Protein AF-A0A953SJ67-F1 (afdb_monomer_lite)

Foldseek 3Di:
DFWDDPCPPPPDPDPVVLVVVLVVLVVVPPPDVLNVQLNCVSVVVVDPADEDACVVPHLLVSLVSVVSPHGHYDDFDCWDWDQDDPRDIDIDGDDPVRNQVSSVVSVTGDDDADPVRD

pLDDT: mean 80.09, std 11.52, range [48.5, 94.69]

Radius of gyration: 15.91 Å; chains: 1; bounding box: 40×29×39 Å

Secondary structure (DSSP, 8-state):
-EEE-TTGGGS---HHHHHHHHHHHTTS-TTSHHHHHHHHHHH-TT----EE-GGGS-HHHHHHHHHTT--EE---EEEEEEE-TTS-EEEEEE-HHHHHHHHHHTT-EEE---TT--

Structure (mmCIF, N/CA/C/O backbone):
data_AF-A0A953SJ67-F1
#
_entry.id   AF-A0A953SJ67-F1
#
loop_
_atom_site.group_PDB
_atom_site.id
_atom_site.type_symbol
_atom_site.label_atom_id
_atom_site.label_alt_id
_atom_site.label_comp_id
_atom_site.label_asym_id
_atom_site.label_entity_id
_atom_site.label_seq_id
_atom_site.pdbx_PDB_ins_code
_atom_site.Cartn_x
_atom_site.Cartn_y
_atom_site.Cartn_z
_atom_site.occupancy
_atom_site.B_iso_or_equiv
_atom_site.auth_seq_id
_atom_site.auth_comp_id
_atom_site.auth_asym_id
_atom_site.auth_atom_id
_atom_site.pdbx_PDB_model_num
ATOM 1 N N . MET A 1 1 ? -1.772 -2.804 -8.087 1.00 77.75 1 MET A N 1
ATOM 2 C CA . MET A 1 1 ? -2.090 -4.120 -7.499 1.00 77.75 1 MET A CA 1
ATOM 3 C C . MET A 1 1 ? -2.568 -3.838 -6.088 1.00 77.75 1 MET A C 1
ATOM 5 O O . MET A 1 1 ? -1.829 -3.232 -5.327 1.00 77.75 1 MET A O 1
ATOM 9 N N . ALA A 1 2 ? -3.798 -4.186 -5.739 1.00 75.38 2 ALA A N 1
ATOM 10 C CA . ALA A 1 2 ? -4.290 -3.982 -4.383 1.00 75.38 2 ALA A CA 1
ATOM 11 C C . ALA A 1 2 ? -3.823 -5.113 -3.454 1.00 75.38 2 ALA A C 1
ATOM 13 O O . ALA A 1 2 ? -3.586 -6.238 -3.893 1.00 75.38 2 ALA A O 1
ATOM 14 N N . ALA A 1 3 ? -3.708 -4.816 -2.166 1.00 65.62 3 ALA A N 1
ATOM 15 C CA . ALA A 1 3 ? -3.627 -5.808 -1.110 1.00 65.62 3 ALA A CA 1
ATOM 16 C C . ALA A 1 3 ? -5.017 -5.931 -0.480 1.00 65.62 3 ALA A C 1
ATOM 18 O O . ALA A 1 3 ? -5.585 -4.945 -0.005 1.00 65.62 3 ALA A O 1
ATOM 19 N N . LEU A 1 4 ? -5.585 -7.136 -0.456 1.00 66.62 4 LEU A N 1
ATOM 20 C CA . LEU A 1 4 ? -6.807 -7.366 0.297 1.00 66.62 4 LEU A CA 1
ATOM 21 C C . LEU A 1 4 ? -6.464 -7.277 1.785 1.00 66.62 4 LEU A C 1
ATOM 23 O O . LEU A 1 4 ? -5.837 -8.183 2.334 1.00 66.62 4 LEU A O 1
ATOM 27 N N . ILE A 1 5 ? -6.889 -6.196 2.439 1.00 62.53 5 ILE A N 1
ATOM 28 C CA . ILE A 1 5 ? -6.730 -6.041 3.885 1.00 62.53 5 ILE A CA 1
ATOM 29 C C . ILE A 1 5 ? -8.064 -6.338 4.573 1.00 62.53 5 ILE A C 1
ATOM 31 O O . ILE A 1 5 ? -8.982 -5.507 4.527 1.00 62.53 5 ILE A O 1
ATOM 35 N N . PRO A 1 6 ? -8.214 -7.506 5.228 1.00 49.56 6 PRO A N 1
ATOM 36 C CA . PRO A 1 6 ? -9.445 -7.843 5.921 1.00 49.56 6 PRO A CA 1
ATOM 37 C C . PRO A 1 6 ? -9.752 -6.799 7.003 1.00 49.56 6 PRO A C 1
ATOM 39 O O . PRO A 1 6 ? -8.984 -6.604 7.939 1.00 49.56 6 PRO A O 1
ATOM 42 N N . ASN A 1 7 ? -10.915 -6.150 6.906 1.00 50.16 7 ASN A N 1
ATOM 43 C CA . ASN A 1 7 ? -11.486 -5.304 7.961 1.00 50.16 7 ASN A CA 1
ATOM 44 C C . ASN A 1 7 ? -10.601 -4.149 8.486 1.00 50.16 7 ASN A C 1
ATOM 46 O O . ASN A 1 7 ? -10.646 -3.846 9.681 1.00 50.16 7 ASN A O 1
ATOM 50 N N . LEU A 1 8 ? -9.920 -3.390 7.616 1.00 50.38 8 LEU A N 1
ATOM 51 C CA . LEU A 1 8 ? -9.239 -2.148 8.040 1.00 50.38 8 LEU A CA 1
ATOM 52 C C . LEU A 1 8 ? -10.205 -1.112 8.679 1.00 50.38 8 LEU A C 1
ATOM 54 O O . LEU A 1 8 ? -9.797 -0.207 9.399 1.00 50.38 8 LEU A O 1
ATOM 58 N N . ARG A 1 9 ? -11.520 -1.260 8.449 1.00 51.31 9 ARG A N 1
ATOM 59 C CA . ARG A 1 9 ? -12.581 -0.340 8.900 1.00 51.31 9 ARG A CA 1
ATOM 60 C C . ARG A 1 9 ? 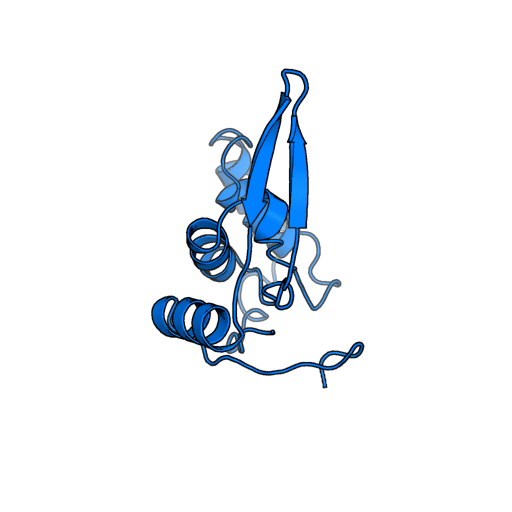-12.989 -0.468 10.376 1.00 51.31 9 ARG A C 1
ATOM 62 O O . ARG A 1 9 ? -13.867 0.276 10.813 1.00 51.31 9 ARG A O 1
ATOM 69 N N . ARG A 1 10 ? -12.441 -1.411 11.158 1.00 48.50 10 ARG A N 1
ATOM 70 C CA . ARG A 1 10 ? -12.973 -1.700 12.511 1.00 48.50 10 ARG A CA 1
ATOM 71 C C . ARG A 1 10 ? -12.311 -0.988 13.685 1.00 48.50 10 ARG A C 1
ATOM 73 O O . ARG A 1 10 ? -12.873 -1.041 14.781 1.00 48.50 10 ARG A O 1
ATOM 80 N N . THR A 1 11 ? -11.229 -0.248 13.493 1.00 50.19 11 THR A N 1
ATOM 81 C CA . THR A 1 11 ? -10.469 0.264 14.640 1.00 50.19 11 THR A CA 1
ATOM 82 C C . THR A 1 11 ? -10.600 1.785 14.738 1.00 50.19 11 THR A C 1
ATOM 84 O O . THR A 1 11 ? -10.068 2.532 13.932 1.00 50.19 11 THR A O 1
ATOM 87 N N . ILE A 1 12 ? -11.316 2.220 15.785 1.00 53.59 12 ILE A N 1
ATOM 88 C CA . ILE A 1 12 ? -11.479 3.600 16.288 1.00 53.59 12 ILE A CA 1
ATOM 89 C C . ILE A 1 12 ? -12.679 4.379 15.708 1.00 53.59 12 ILE A C 1
ATOM 91 O O . ILE A 1 12 ? -12.562 5.365 14.989 1.00 53.59 12 ILE A O 1
ATOM 95 N N . ARG A 1 13 ? -13.892 4.005 16.135 1.00 56.97 13 ARG A N 1
ATOM 96 C CA . ARG A 1 13 ? -15.133 4.778 15.902 1.00 56.97 13 ARG A CA 1
ATOM 97 C C . ARG A 1 13 ? -15.289 6.035 16.784 1.00 56.97 13 ARG A C 1
ATOM 99 O O . ARG A 1 13 ? -16.236 6.783 16.595 1.00 56.97 13 ARG A O 1
ATOM 106 N N . ASN A 1 14 ? -14.397 6.279 17.748 1.00 69.94 14 ASN A N 1
ATOM 107 C CA . ASN A 1 14 ? -14.521 7.386 18.706 1.00 69.94 14 ASN A CA 1
ATOM 108 C C . ASN A 1 14 ? -13.563 8.543 18.364 1.00 69.94 14 ASN A C 1
ATOM 110 O O . ASN A 1 14 ? -12.349 8.375 18.462 1.00 69.94 14 ASN A O 1
ATOM 114 N N . ILE A 1 15 ? -14.117 9.712 18.020 1.00 68.75 15 ILE A N 1
ATOM 115 C CA . ILE A 1 15 ? -13.373 10.933 17.653 1.00 68.75 15 ILE A CA 1
ATOM 116 C C . ILE A 1 15 ? -12.357 11.360 18.722 1.00 68.75 15 ILE A C 1
ATOM 118 O O . ILE A 1 15 ? -11.215 11.651 18.371 1.00 68.75 15 ILE A O 1
ATOM 122 N N . LYS A 1 16 ? -12.718 11.347 20.015 1.00 69.81 16 LYS A N 1
ATOM 123 C CA . LYS A 1 16 ? -11.785 11.734 21.094 1.00 69.81 16 LYS A CA 1
ATOM 124 C C . LYS A 1 16 ? -10.569 10.815 21.126 1.00 69.81 16 LYS A C 1
ATOM 126 O O . LYS A 1 16 ? -9.435 11.277 21.127 1.00 69.81 16 LYS A O 1
ATOM 131 N N . ARG A 1 17 ? -10.813 9.507 21.038 1.00 74.50 17 ARG A N 1
ATOM 132 C CA . ARG A 1 17 ? -9.746 8.501 21.042 1.00 74.50 17 ARG A CA 1
ATOM 133 C C . ARG A 1 17 ? -8.844 8.601 19.807 1.00 74.50 17 ARG A C 1
ATOM 135 O O . ARG A 1 17 ? -7.655 8.322 19.911 1.00 74.50 17 ARG A O 1
ATOM 142 N N . ARG A 1 18 ? -9.370 9.029 18.649 1.00 72.44 18 ARG A N 1
ATOM 143 C CA . ARG A 1 18 ? -8.534 9.316 17.467 1.00 72.44 18 ARG A CA 1
ATOM 144 C C . ARG A 1 18 ? -7.601 10.493 17.712 1.00 72.44 18 ARG A C 1
ATOM 146 O O . ARG A 1 18 ? -6.423 10.383 17.399 1.00 72.44 18 ARG A O 1
ATOM 153 N N . GLN A 1 19 ? -8.108 11.590 18.275 1.00 71.06 19 GLN A N 1
ATOM 154 C CA . GLN A 1 19 ? -7.281 12.766 18.546 1.00 71.06 19 GLN A CA 1
ATOM 155 C C . GLN A 1 19 ? -6.177 12.468 19.562 1.00 71.06 19 GLN A C 1
ATOM 157 O O . GLN A 1 19 ? -5.049 12.908 19.370 1.00 71.06 19 GLN A O 1
ATOM 162 N N . GLU A 1 20 ? -6.460 11.656 20.581 1.00 77.81 20 GLU A N 1
ATOM 163 C CA . GLU A 1 20 ? -5.452 11.198 21.544 1.00 77.81 20 GLU A CA 1
ATOM 164 C C . GLU A 1 20 ? -4.354 10.349 20.885 1.00 77.81 20 GLU A C 1
ATOM 166 O O . GLU A 1 20 ? -3.172 10.566 21.147 1.00 77.81 20 GLU A O 1
ATOM 171 N N . ILE A 1 21 ? -4.725 9.417 19.997 1.00 75.62 21 ILE A N 1
ATOM 172 C CA . ILE A 1 21 ? -3.766 8.578 19.260 1.00 75.62 21 ILE A CA 1
ATOM 173 C C . ILE A 1 21 ? -2.930 9.427 18.300 1.00 75.62 21 ILE A C 1
ATOM 175 O O . ILE A 1 21 ? -1.711 9.293 18.277 1.00 75.62 21 ILE A O 1
ATOM 179 N N . VAL A 1 22 ? -3.552 10.335 17.546 1.00 75.38 22 VAL A N 1
ATOM 180 C CA . VAL A 1 22 ? -2.832 11.235 16.633 1.00 75.38 22 VAL A CA 1
ATOM 181 C C . VAL A 1 22 ? -1.881 12.145 17.406 1.00 75.38 22 VAL A C 1
ATOM 183 O O . VAL A 1 22 ? -0.724 12.273 17.020 1.00 75.38 22 VAL A O 1
ATOM 186 N N . ALA A 1 23 ? -2.318 12.713 18.532 1.00 75.62 23 ALA A N 1
ATOM 187 C CA . ALA A 1 23 ? -1.456 13.512 19.397 1.00 75.62 23 ALA A CA 1
ATOM 188 C C . ALA A 1 23 ? -0.304 12.685 19.985 1.00 75.62 23 ALA A C 1
ATOM 190 O O . ALA A 1 23 ? 0.791 13.208 20.164 1.00 75.62 23 ALA A O 1
ATOM 191 N N . ALA A 1 24 ? -0.525 11.399 20.276 1.00 75.56 24 ALA A N 1
ATOM 192 C CA . ALA A 1 24 ? 0.528 10.504 20.736 1.00 75.56 24 ALA A CA 1
ATOM 193 C C . ALA A 1 24 ? 1.557 10.185 19.652 1.00 75.56 24 ALA A C 1
ATOM 195 O O . ALA A 1 24 ? 2.753 10.232 19.931 1.00 75.56 24 ALA A O 1
ATOM 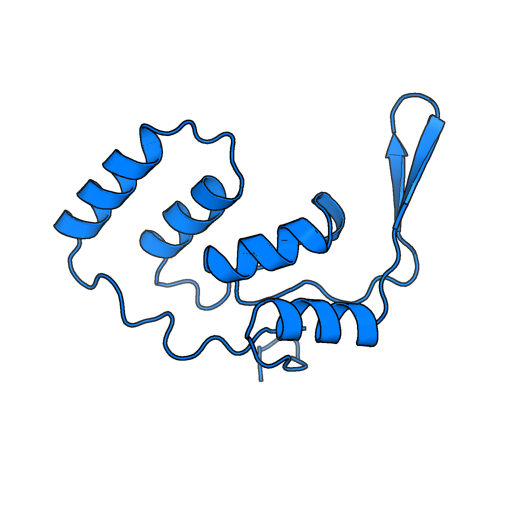196 N N . LEU A 1 25 ? 1.093 9.916 18.433 1.00 71.19 25 LEU A N 1
ATOM 197 C CA . LEU A 1 25 ? 1.938 9.629 17.280 1.00 71.19 25 LEU A CA 1
ATOM 198 C C . LEU A 1 25 ? 2.721 10.862 16.827 1.00 71.19 25 LEU A C 1
ATOM 200 O O . LEU A 1 25 ? 3.896 10.734 16.532 1.00 71.19 25 LEU A O 1
ATOM 204 N N . ALA A 1 26 ? 2.127 12.058 16.863 1.00 69.56 26 ALA A N 1
ATOM 205 C CA . ALA A 1 26 ? 2.795 13.306 16.483 1.00 69.56 26 ALA A CA 1
ATOM 206 C C . ALA A 1 26 ? 3.994 13.675 17.382 1.00 69.56 26 ALA A C 1
ATOM 208 O O . ALA A 1 26 ? 4.821 14.498 16.992 1.00 69.56 26 ALA A O 1
ATOM 209 N N . ARG A 1 27 ? 4.099 13.083 18.583 1.00 69.75 27 ARG A N 1
ATOM 210 C CA . ARG A 1 27 ? 5.262 13.255 19.476 1.00 69.75 27 ARG A CA 1
ATOM 211 C C . ARG A 1 27 ? 6.496 12.498 18.989 1.00 69.75 27 ARG A C 1
ATOM 213 O O . ARG A 1 27 ? 7.611 12.907 19.301 1.00 69.75 27 ARG A O 1
ATOM 220 N N . TYR A 1 28 ? 6.303 11.420 18.235 1.00 65.62 28 TYR A N 1
ATOM 221 C CA . TYR A 1 28 ? 7.359 10.767 17.475 1.00 65.62 28 TYR A CA 1
ATOM 222 C C . TYR A 1 28 ? 7.419 11.520 16.142 1.00 65.62 28 TYR A C 1
ATOM 224 O O . TYR A 1 28 ? 6.424 11.577 15.430 1.00 65.62 28 TYR A O 1
ATOM 232 N N . GLY A 1 29 ? 8.516 12.226 15.860 1.00 61.22 29 GLY A N 1
ATOM 233 C CA . GLY A 1 29 ? 8.583 13.178 14.743 1.00 61.22 29 GLY A CA 1
ATOM 234 C C . GLY A 1 29 ? 7.997 12.641 13.429 1.00 61.22 29 GLY A C 1
ATOM 235 O O . GLY A 1 29 ? 8.125 11.462 13.107 1.00 61.22 29 GLY A O 1
ATOM 236 N N . PHE A 1 30 ? 7.386 13.524 12.635 1.00 65.06 30 PHE A N 1
ATOM 237 C CA . PHE A 1 30 ? 6.694 13.187 11.379 1.00 65.06 30 PHE A CA 1
ATOM 238 C C . PHE A 1 30 ? 7.638 12.720 10.247 1.00 65.06 30 PHE A C 1
ATOM 240 O O . PHE A 1 30 ? 7.283 12.742 9.075 1.00 65.06 30 PHE A O 1
ATOM 247 N N . THR A 1 31 ? 8.875 12.347 10.566 1.00 65.56 31 THR A N 1
ATOM 248 C CA . THR A 1 31 ? 9.926 11.991 9.608 1.00 65.56 31 THR A CA 1
ATOM 249 C C . THR A 1 31 ? 9.829 10.554 9.109 1.00 65.56 31 THR A C 1
ATOM 251 O O . THR A 1 31 ? 10.401 10.249 8.069 1.00 65.56 31 THR A O 1
ATOM 254 N N . ASP A 1 32 ? 9.115 9.680 9.819 1.00 79.19 32 ASP A N 1
ATOM 255 C CA . ASP A 1 32 ? 8.923 8.289 9.408 1.00 79.19 32 ASP A CA 1
ATOM 256 C C . ASP A 1 32 ? 7.608 8.110 8.633 1.00 79.19 32 ASP A C 1
ATOM 258 O O . ASP A 1 32 ? 6.528 8.472 9.110 1.00 79.19 32 ASP A O 1
ATOM 262 N N . ILE A 1 33 ? 7.705 7.517 7.441 1.00 80.31 33 ILE A N 1
ATOM 263 C CA . ILE A 1 33 ? 6.600 7.265 6.509 1.00 80.31 33 ILE A CA 1
ATOM 264 C C . ILE A 1 33 ? 5.457 6.463 7.145 1.00 80.31 33 ILE A C 1
ATOM 266 O O . ILE A 1 33 ? 4.298 6.675 6.794 1.00 80.31 33 ILE A O 1
ATOM 270 N N . VAL A 1 34 ? 5.747 5.610 8.134 1.00 80.50 34 VAL A N 1
ATOM 271 C CA . VAL A 1 34 ? 4.721 4.878 8.896 1.00 80.50 34 VAL A CA 1
ATOM 272 C C . VAL A 1 34 ? 3.781 5.845 9.616 1.00 80.50 34 VAL A C 1
ATOM 274 O O . VAL A 1 34 ? 2.561 5.705 9.534 1.00 80.50 34 VAL A O 1
ATOM 277 N N . HIS A 1 35 ? 4.329 6.873 10.268 1.00 82.06 35 HIS A N 1
ATOM 278 C CA . HIS A 1 35 ? 3.545 7.897 10.960 1.00 82.06 35 HIS A CA 1
ATOM 279 C C . HIS A 1 35 ? 2.813 8.800 9.964 1.00 82.06 35 HIS A C 1
ATOM 281 O O . HIS A 1 35 ? 1.637 9.119 10.172 1.00 82.06 35 HIS A O 1
ATOM 287 N N . GLN A 1 36 ? 3.481 9.151 8.858 1.00 83.31 36 GLN A N 1
ATOM 288 C CA . GLN A 1 36 ? 2.883 9.946 7.782 1.00 83.31 36 GLN A CA 1
ATOM 289 C C . GLN A 1 36 ? 1.689 9.250 7.123 1.00 83.31 36 GLN A C 1
ATOM 291 O O . GLN A 1 36 ? 0.826 9.935 6.586 1.00 83.31 36 GLN A O 1
ATOM 296 N N . LEU A 1 37 ? 1.613 7.916 7.176 1.00 86.06 37 LEU A N 1
ATOM 297 C CA . LEU A 1 37 ? 0.514 7.135 6.613 1.00 86.06 37 LEU A CA 1
ATOM 298 C C . LEU A 1 37 ? -0.581 6.812 7.638 1.00 86.06 37 LEU A C 1
ATOM 300 O O . LEU A 1 37 ? -1.772 6.980 7.359 1.00 86.06 37 LEU A O 1
ATOM 304 N N . ALA A 1 38 ? -0.184 6.390 8.840 1.00 83.50 38 ALA A N 1
ATOM 305 C CA . ALA A 1 38 ? -1.108 5.963 9.884 1.00 83.50 38 ALA A CA 1
ATOM 306 C C . ALA A 1 38 ? -2.009 7.113 10.358 1.00 83.50 38 ALA A C 1
ATOM 308 O O . ALA A 1 38 ? -3.208 6.920 10.564 1.00 83.50 38 ALA A O 1
ATOM 309 N N . ILE A 1 39 ? -1.464 8.328 10.497 1.00 82.44 39 ILE A N 1
ATOM 310 C CA . ILE A 1 39 ? -2.233 9.490 10.963 1.00 82.44 39 ILE A CA 1
ATOM 311 C C . ILE A 1 39 ? -3.342 9.868 9.963 1.00 82.44 39 ILE A C 1
ATOM 313 O O . ILE A 1 39 ? -4.507 9.899 10.376 1.00 82.44 39 ILE A O 1
ATOM 317 N N . PRO A 1 40 ? -3.061 10.102 8.662 1.00 83.06 40 PRO A N 1
ATOM 318 C CA . PRO A 1 40 ? -4.112 10.325 7.675 1.00 83.06 40 PRO A CA 1
ATOM 319 C C . PRO A 1 40 ? -5.115 9.182 7.614 1.00 83.06 40 PRO A C 1
ATOM 321 O O . PRO A 1 40 ? -6.305 9.457 7.535 1.00 83.06 40 PRO A O 1
ATOM 324 N N . ARG A 1 41 ? -4.689 7.917 7.738 1.00 83.25 41 ARG A N 1
ATOM 325 C CA . ARG A 1 41 ? -5.627 6.784 7.717 1.00 83.25 41 ARG A CA 1
ATOM 326 C C . ARG A 1 41 ? -6.638 6.817 8.868 1.00 83.25 41 ARG A C 1
ATOM 328 O O . ARG A 1 41 ? -7.774 6.380 8.696 1.00 83.25 41 ARG A O 1
ATOM 335 N N . LEU A 1 42 ? -6.258 7.362 10.024 1.00 81.94 42 LEU A N 1
ATOM 336 C CA . LEU A 1 42 ? -7.166 7.572 11.156 1.00 81.94 42 LEU A CA 1
ATOM 337 C C . LEU A 1 42 ? -8.086 8.788 10.970 1.00 81.94 42 LEU A C 1
ATOM 339 O O . LEU A 1 42 ? -9.218 8.791 11.463 1.00 81.94 42 LEU A O 1
ATOM 343 N N . MET A 1 43 ? -7.601 9.833 10.300 1.00 82.06 43 MET A N 1
ATOM 344 C CA . MET A 1 43 ? -8.321 11.101 10.131 1.00 82.06 43 MET A CA 1
ATOM 345 C C . MET A 1 43 ? -9.246 11.122 8.908 1.00 82.06 43 MET A C 1
ATOM 347 O O . MET A 1 43 ? -10.305 11.738 8.967 1.00 82.06 43 MET A O 1
ATOM 351 N N . LEU A 1 44 ? -8.869 10.443 7.827 1.00 84.25 44 LEU A N 1
ATOM 352 C CA . LEU A 1 44 ? -9.5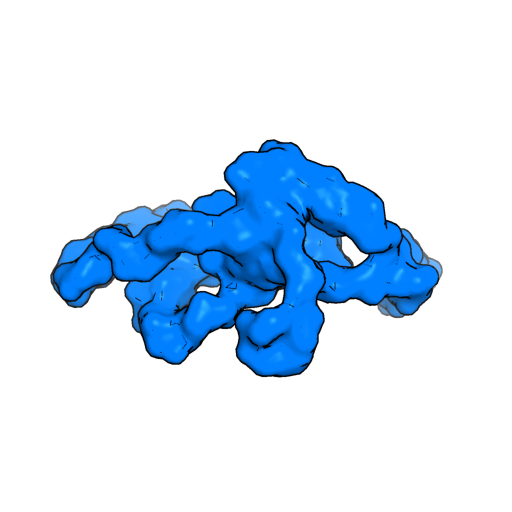16 10.461 6.513 1.00 84.25 44 LEU A CA 1
ATOM 353 C C . LEU A 1 44 ? -10.269 9.151 6.249 1.00 84.25 44 LEU A C 1
ATOM 355 O O . LEU A 1 44 ? -10.007 8.438 5.283 1.00 84.25 44 LEU A O 1
ATOM 359 N N . ASP A 1 45 ? -11.219 8.815 7.121 1.00 81.50 45 ASP A N 1
ATOM 360 C CA . ASP A 1 45 ? -11.988 7.566 7.019 1.00 81.50 45 ASP A CA 1
ATOM 361 C C . ASP A 1 45 ? -13.001 7.535 5.857 1.00 81.50 45 ASP A C 1
ATOM 363 O O . ASP A 1 45 ? -13.571 6.484 5.555 1.00 81.50 45 ASP A O 1
ATOM 367 N N . ASN A 1 46 ? -13.189 8.667 5.176 1.00 86.38 46 ASN A N 1
ATOM 368 C CA . ASN A 1 46 ? -13.991 8.808 3.966 1.00 86.38 46 ASN A CA 1
ATOM 369 C C . ASN A 1 46 ? -13.226 8.472 2.673 1.00 86.38 46 ASN A C 1
ATOM 371 O O . A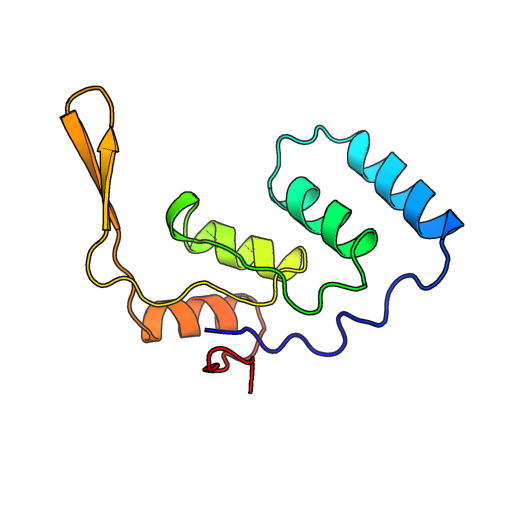SN A 1 46 ? -13.855 8.366 1.620 1.00 86.38 46 ASN A O 1
ATOM 375 N N . PHE A 1 47 ? -11.905 8.281 2.732 1.00 86.38 47 PHE A N 1
ATOM 376 C CA . PHE A 1 47 ? -11.114 7.807 1.597 1.00 86.38 47 PHE A CA 1
ATOM 377 C C . PHE A 1 47 ? -10.936 6.287 1.712 1.00 86.38 47 PHE A C 1
ATOM 379 O O . PHE A 1 47 ? -10.292 5.811 2.649 1.00 86.38 47 PHE A O 1
ATOM 386 N N . PRO A 1 48 ? -11.524 5.492 0.798 1.00 85.25 48 PRO A N 1
ATOM 387 C CA . PRO A 1 48 ? -11.530 4.039 0.941 1.00 85.25 48 PRO A CA 1
ATOM 388 C C . PRO A 1 48 ? -10.131 3.431 0.808 1.00 85.25 48 PRO A C 1
ATOM 390 O O . PRO A 1 48 ? -9.807 2.510 1.565 1.00 85.25 48 PRO A O 1
ATOM 393 N N . HIS A 1 49 ? -9.325 3.985 -0.104 1.00 87.75 49 HIS A N 1
ATOM 394 C CA . HIS A 1 49 ? -8.046 3.437 -0.537 1.00 87.75 49 HIS A CA 1
ATOM 395 C C . HIS A 1 49 ? -6.900 4.405 -0.270 1.00 87.75 49 HIS A C 1
ATOM 397 O O . HIS A 1 49 ? -7.006 5.601 -0.556 1.00 87.75 49 HIS A O 1
ATOM 403 N N . VAL A 1 50 ? -5.793 3.874 0.242 1.00 89.44 50 VAL A N 1
ATOM 404 C CA . VAL A 1 50 ? -4.536 4.608 0.408 1.00 89.44 50 VAL A CA 1
ATOM 405 C C . VAL A 1 50 ? -3.431 3.882 -0.349 1.00 89.44 50 VAL A C 1
ATOM 407 O O . VAL A 1 50 ? -3.218 2.683 -0.172 1.00 89.44 50 VAL A O 1
ATOM 410 N N . LYS A 1 51 ? -2.722 4.635 -1.192 1.00 90.50 51 LYS A N 1
ATOM 411 C CA . LYS A 1 51 ? -1.690 4.120 -2.091 1.00 90.50 51 LYS A CA 1
ATOM 412 C C . LYS A 1 51 ? -0.299 4.180 -1.461 1.00 90.50 51 LYS A C 1
ATOM 414 O O . LYS A 1 51 ? 0.124 5.231 -0.984 1.00 90.50 51 LYS A O 1
ATOM 419 N N . ALA A 1 52 ? 0.439 3.079 -1.558 1.00 91.62 52 ALA A N 1
ATOM 420 C CA . ALA A 1 52 ? 1.879 3.000 -1.369 1.00 91.62 52 ALA A CA 1
ATOM 421 C C . ALA A 1 52 ? 2.583 3.124 -2.732 1.00 91.62 52 ALA A C 1
ATOM 423 O O . ALA A 1 52 ? 2.651 2.175 -3.518 1.00 91.62 52 ALA A O 1
ATOM 424 N N . PHE A 1 53 ? 3.089 4.323 -3.031 1.00 90.19 53 PHE A N 1
ATOM 425 C CA . PHE A 1 53 ? 3.798 4.597 -4.280 1.00 90.19 53 PHE A CA 1
ATOM 426 C C . PHE A 1 53 ? 5.270 4.192 -4.159 1.00 90.19 53 PHE A C 1
ATOM 428 O O . PHE A 1 53 ? 6.123 4.985 -3.758 1.00 90.19 53 PHE A O 1
ATOM 435 N N . TRP A 1 54 ? 5.545 2.926 -4.479 1.00 90.06 54 TRP A N 1
ATOM 436 C CA . TRP A 1 54 ? 6.846 2.293 -4.252 1.00 90.06 54 TRP A CA 1
ATOM 437 C C . TRP A 1 54 ? 7.993 2.958 -5.029 1.00 90.06 54 TRP A C 1
ATOM 439 O O . TRP A 1 54 ? 9.115 2.960 -4.539 1.00 90.06 54 TRP A O 1
ATOM 449 N N . ILE A 1 55 ? 7.710 3.586 -6.176 1.00 87.81 55 ILE A N 1
ATOM 450 C CA . ILE A 1 55 ? 8.707 4.251 -7.030 1.00 87.81 55 ILE A CA 1
ATOM 451 C C . ILE A 1 55 ? 9.407 5.427 -6.327 1.00 87.81 55 ILE A C 1
ATOM 453 O O . ILE A 1 55 ? 10.598 5.664 -6.526 1.00 87.81 55 ILE A O 1
ATOM 457 N N . MET A 1 56 ? 8.666 6.191 -5.518 1.00 85.25 56 MET A N 1
ATOM 458 C CA . MET A 1 56 ? 9.227 7.313 -4.745 1.00 85.25 56 MET A CA 1
ATOM 459 C C . MET A 1 56 ? 9.909 6.852 -3.457 1.00 85.25 56 MET A C 1
ATOM 461 O O . MET A 1 56 ? 10.526 7.659 -2.767 1.00 85.25 56 MET A O 1
ATOM 465 N N . GLN A 1 57 ? 9.747 5.578 -3.110 1.00 86.38 57 GLN A N 1
ATOM 466 C CA . GLN A 1 57 ? 10.283 4.958 -1.910 1.00 86.38 57 GLN A CA 1
ATOM 467 C C . GLN A 1 57 ? 11.122 3.750 -2.345 1.00 86.38 57 GLN A C 1
ATOM 469 O O . GLN A 1 57 ? 12.033 3.880 -3.157 1.00 86.38 57 GLN A O 1
ATOM 474 N N . THR A 1 58 ? 10.813 2.570 -1.814 1.00 89.19 58 THR A N 1
ATOM 475 C CA . THR A 1 58 ? 11.293 1.276 -2.296 1.00 89.19 58 THR A CA 1
ATOM 476 C C . THR A 1 58 ? 10.162 0.258 -2.164 1.00 89.19 58 THR A C 1
ATOM 478 O O . THR A 1 58 ? 9.206 0.479 -1.412 1.00 89.19 58 THR A O 1
ATOM 481 N N . LEU A 1 59 ? 10.275 -0.891 -2.836 1.00 90.19 59 LEU A N 1
ATOM 482 C CA . LEU A 1 59 ? 9.305 -1.979 -2.669 1.00 90.19 59 LEU A CA 1
ATOM 483 C C . LEU A 1 59 ? 9.261 -2.494 -1.218 1.00 90.19 59 LEU A C 1
ATOM 485 O O . LEU A 1 59 ? 8.180 -2.722 -0.683 1.00 90.19 59 LEU A O 1
ATOM 489 N N . ALA A 1 60 ? 10.418 -2.572 -0.551 1.00 90.31 60 ALA A N 1
ATOM 490 C CA . ALA A 1 60 ? 10.504 -2.933 0.865 1.00 90.31 60 ALA A CA 1
ATOM 491 C C . ALA A 1 60 ? 9.753 -1.935 1.760 1.00 90.31 60 ALA A C 1
ATOM 493 O O . ALA A 1 60 ? 9.031 -2.325 2.675 1.00 90.31 60 ALA A O 1
ATOM 494 N N . MET A 1 61 ? 9.863 -0.634 1.471 1.00 90.69 61 MET A N 1
ATOM 495 C CA . MET A 1 61 ? 9.105 0.367 2.215 1.00 90.69 61 MET A CA 1
ATOM 496 C C . MET A 1 61 ? 7.600 0.256 1.949 1.00 90.69 61 MET A C 1
ATOM 498 O O . MET A 1 61 ? 6.804 0.386 2.876 1.00 90.69 61 MET A O 1
ATOM 502 N N . ALA A 1 62 ? 7.196 -0.046 0.711 1.00 91.12 62 ALA A N 1
ATOM 503 C CA . ALA A 1 62 ? 5.792 -0.267 0.377 1.00 91.12 62 ALA A CA 1
ATOM 504 C C . ALA A 1 62 ? 5.177 -1.440 1.168 1.00 91.12 62 ALA A C 1
ATOM 506 O O . ALA A 1 62 ? 4.026 -1.338 1.586 1.00 91.12 62 ALA A O 1
ATOM 507 N N . GLN A 1 63 ? 5.942 -2.502 1.462 1.00 90.75 63 GLN A N 1
ATOM 508 C CA . GLN A 1 63 ? 5.497 -3.584 2.357 1.00 90.75 63 GLN A CA 1
ATOM 509 C C . GLN A 1 63 ? 5.209 -3.072 3.773 1.00 90.75 63 GLN A C 1
ATOM 511 O O . GLN A 1 63 ? 4.161 -3.377 4.343 1.00 90.75 63 GLN A O 1
ATOM 516 N N . THR A 1 64 ? 6.095 -2.242 4.329 1.00 89.62 64 THR A N 1
ATOM 517 C CA . THR A 1 64 ? 5.879 -1.611 5.640 1.00 89.62 64 THR A CA 1
ATOM 518 C C . THR A 1 64 ? 4.665 -0.680 5.624 1.00 89.62 64 THR A C 1
ATOM 520 O O . THR A 1 64 ? 3.890 -0.641 6.578 1.00 89.62 64 THR A O 1
ATOM 523 N N . MET A 1 65 ? 4.443 0.041 4.523 1.00 90.75 65 MET A N 1
ATOM 524 C CA . MET A 1 65 ? 3.274 0.909 4.359 1.00 90.75 65 MET A CA 1
ATOM 525 C C . MET A 1 65 ? 1.951 0.130 4.370 1.00 90.75 65 MET A C 1
ATOM 527 O O . MET A 1 65 ? 0.958 0.656 4.874 1.00 90.75 65 MET A O 1
ATOM 531 N N . LEU A 1 66 ? 1.922 -1.123 3.896 1.00 90.06 66 LEU A N 1
ATOM 532 C CA . LEU A 1 66 ? 0.727 -1.970 4.019 1.00 90.06 66 LEU A CA 1
ATOM 533 C C . LEU A 1 66 ? 0.341 -2.195 5.489 1.00 90.06 66 LEU A C 1
ATOM 535 O O . LEU A 1 66 ? -0.825 -2.056 5.856 1.00 90.06 66 LEU A O 1
ATOM 539 N N . GLN A 1 67 ? 1.330 -2.428 6.358 1.00 86.19 67 GLN A N 1
ATOM 540 C CA . GLN A 1 67 ? 1.111 -2.557 7.807 1.00 86.19 67 GLN A CA 1
ATOM 541 C C . GLN A 1 67 ? 0.628 -1.249 8.448 1.00 86.19 67 GLN A C 1
ATOM 543 O O . GLN A 1 67 ? -0.084 -1.260 9.452 1.00 86.19 67 GLN A O 1
ATOM 548 N N . ALA A 1 68 ? 0.997 -0.112 7.858 1.00 85.38 68 ALA A N 1
ATOM 549 C CA . ALA A 1 68 ? 0.616 1.219 8.317 1.00 85.38 68 ALA A CA 1
ATOM 550 C C . ALA A 1 68 ? -0.730 1.714 7.739 1.00 85.38 68 ALA A C 1
ATOM 552 O O . ALA A 1 68 ? -1.159 2.828 8.049 1.00 85.38 68 ALA A O 1
ATOM 553 N N . GLY A 1 69 ? -1.424 0.891 6.943 1.00 84.94 69 GLY A N 1
ATOM 554 C CA . GLY A 1 69 ? -2.790 1.147 6.484 1.00 84.94 69 GLY A CA 1
ATOM 555 C C . GLY A 1 69 ? -2.941 1.572 5.021 1.00 84.94 69 GLY A C 1
ATOM 556 O O . GLY A 1 69 ? -4.044 1.978 4.645 1.00 84.94 69 GLY A O 1
ATOM 557 N N . ALA A 1 70 ? -1.888 1.485 4.199 1.00 90.50 70 ALA A N 1
ATOM 558 C CA . ALA A 1 70 ? -2.064 1.456 2.744 1.00 90.50 70 ALA A CA 1
ATOM 559 C C . ALA A 1 70 ? -2.671 0.119 2.323 1.00 90.50 70 ALA A C 1
ATOM 561 O O . ALA A 1 70 ? -2.338 -0.911 2.890 1.00 90.50 70 ALA A O 1
ATOM 562 N N . ASP A 1 71 ? -3.517 0.137 1.300 1.00 90.94 71 ASP A N 1
ATOM 563 C CA . ASP A 1 71 ? -4.164 -1.053 0.735 1.00 90.94 71 ASP A CA 1
ATOM 564 C C . ASP A 1 71 ? -3.925 -1.196 -0.779 1.00 90.94 71 ASP A C 1
ATOM 566 O O . ASP A 1 71 ? -4.316 -2.188 -1.387 1.00 90.94 71 ASP A O 1
ATOM 570 N N . ASP A 1 72 ? -3.224 -0.243 -1.394 1.00 91.56 72 ASP A N 1
ATOM 571 C CA . ASP A 1 72 ? -2.890 -0.259 -2.815 1.00 91.56 72 ASP A CA 1
ATOM 572 C C . ASP A 1 72 ? -1.386 -0.099 -3.028 1.00 91.56 72 ASP A C 1
ATOM 574 O O . ASP A 1 72 ? -0.846 0.980 -2.790 1.00 91.56 72 ASP A O 1
ATOM 578 N N . ILE A 1 73 ? -0.708 -1.139 -3.517 1.00 91.00 73 ILE A N 1
ATOM 579 C CA . ILE A 1 73 ? 0.644 -0.982 -4.058 1.00 91.00 73 ILE A CA 1
ATOM 580 C C . ILE A 1 73 ? 0.512 -0.572 -5.521 1.00 91.00 73 ILE A C 1
ATOM 582 O O . ILE A 1 73 ? -0.178 -1.216 -6.323 1.00 91.00 73 ILE A O 1
ATOM 586 N N . ASP A 1 74 ? 1.176 0.526 -5.875 1.00 86.56 74 ASP A N 1
ATOM 587 C CA . ASP A 1 74 ? 1.132 1.036 -7.241 1.00 86.56 74 ASP A CA 1
ATOM 588 C C . ASP A 1 74 ? 1.572 -0.017 -8.278 1.00 86.56 74 ASP A C 1
ATOM 590 O O . ASP A 1 74 ? 2.190 -1.029 -7.944 1.00 86.56 74 ASP A O 1
ATOM 594 N N . GLY A 1 75 ? 1.151 0.162 -9.531 1.00 80.69 75 GLY A N 1
ATOM 595 C CA . GLY A 1 75 ? 1.280 -0.859 -10.572 1.00 80.69 75 GLY A CA 1
ATOM 596 C C . GLY A 1 75 ? 2.723 -1.225 -10.924 1.00 80.69 75 GLY A C 1
ATOM 597 O O . GLY A 1 75 ? 3.692 -0.665 -10.408 1.00 80.69 75 GLY A O 1
ATOM 598 N N . THR A 1 76 ? 2.859 -2.184 -11.839 1.00 81.12 76 THR A N 1
ATOM 599 C CA . THR A 1 76 ? 4.162 -2.495 -12.423 1.00 81.12 76 THR A CA 1
ATOM 600 C C . THR A 1 76 ? 4.685 -1.320 -13.216 1.00 81.12 76 THR A C 1
ATOM 602 O O . THR A 1 76 ? 3.930 -0.608 -13.879 1.00 81.12 76 THR A O 1
ATOM 605 N N . VAL A 1 77 ? 5.999 -1.186 -13.205 1.00 77.88 77 VAL A N 1
ATOM 606 C CA . VAL A 1 77 ? 6.712 -0.155 -13.936 1.00 77.88 77 VAL A CA 1
ATOM 607 C C . VAL A 1 77 ? 7.757 -0.877 -14.750 1.00 77.88 77 VAL A C 1
ATOM 609 O O . VAL A 1 77 ? 8.620 -1.549 -14.191 1.00 77.88 77 VAL A O 1
ATOM 612 N N . VAL A 1 78 ? 7.611 -0.781 -16.067 1.00 71.81 78 VAL A N 1
ATOM 613 C CA . VAL A 1 78 ? 8.512 -1.436 -17.021 1.00 71.81 78 VAL A CA 1
ATOM 614 C C . VAL A 1 78 ? 9.753 -0.588 -17.258 1.00 71.81 78 VAL A C 1
ATOM 616 O O . VAL A 1 78 ? 10.789 -1.127 -17.591 1.00 71.81 78 VAL A O 1
ATOM 619 N N . TRP A 1 79 ? 9.651 0.732 -17.098 1.00 73.00 79 TRP A N 1
ATOM 620 C CA . TRP A 1 79 ? 10.792 1.629 -17.197 1.00 73.00 79 TRP A CA 1
ATOM 621 C C . TRP A 1 79 ? 10.496 2.923 -16.452 1.00 73.00 79 TRP A C 1
ATOM 623 O O . TRP A 1 79 ? 9.545 3.634 -16.792 1.00 73.00 79 TRP A O 1
ATOM 633 N N . TYR A 1 80 ? 11.300 3.246 -15.443 1.00 73.12 80 TYR A N 1
ATOM 634 C CA . TYR A 1 80 ? 11.221 4.537 -14.775 1.00 73.12 80 TYR A CA 1
ATOM 635 C C . TYR A 1 80 ? 12.599 5.028 -14.362 1.00 73.12 80 TYR A C 1
ATOM 637 O O . TYR A 1 80 ? 13.285 4.408 -13.549 1.00 73.12 80 TYR A O 1
ATOM 645 N N . ASP A 1 81 ? 12.968 6.178 -14.921 1.00 75.06 81 ASP A N 1
ATOM 646 C CA . ASP A 1 81 ? 14.215 6.871 -14.640 1.00 75.06 81 ASP A CA 1
ATOM 647 C C . ASP A 1 81 ? 13.926 8.236 -14.023 1.00 75.06 81 ASP A C 1
ATOM 649 O O . ASP A 1 81 ? 13.257 9.085 -14.616 1.00 75.06 81 ASP A O 1
ATOM 653 N N . ILE A 1 82 ? 14.500 8.469 -12.843 1.00 71.62 82 ILE A N 1
ATOM 654 C CA . ILE A 1 82 ? 14.648 9.816 -12.291 1.00 71.62 82 ILE A CA 1
ATOM 655 C C . ILE A 1 82 ? 16.099 10.236 -12.480 1.00 71.62 82 ILE A C 1
ATOM 657 O O . ILE A 1 82 ? 17.002 9.709 -11.822 1.00 71.62 82 ILE A O 1
ATOM 661 N N . THR A 1 83 ? 16.316 11.224 -13.342 1.00 74.50 83 THR A N 1
ATOM 662 C CA . THR A 1 83 ? 17.609 11.898 -13.467 1.00 74.50 83 THR A CA 1
ATOM 663 C C . THR A 1 83 ? 17.771 12.882 -12.317 1.00 74.50 83 THR A C 1
ATOM 665 O O . THR A 1 83 ? 17.004 13.837 -12.185 1.00 74.50 83 THR A O 1
ATOM 668 N N . LYS A 1 84 ? 18.771 12.654 -11.466 1.00 74.81 84 LYS A N 1
ATOM 669 C CA . LYS A 1 84 ? 19.087 13.541 -10.344 1.00 74.81 84 LYS A CA 1
ATOM 670 C C . LYS A 1 84 ? 19.993 14.678 -10.810 1.00 74.81 84 LYS A C 1
ATOM 672 O O . LYS A 1 84 ? 20.799 14.522 -11.732 1.00 74.81 84 LYS A O 1
ATOM 677 N N . VAL A 1 85 ? 19.891 15.824 -10.138 1.00 69.25 85 VAL A N 1
ATOM 678 C CA . VAL A 1 85 ? 20.828 16.940 -10.325 1.00 69.25 85 VAL A CA 1
ATOM 679 C C . VAL A 1 85 ? 22.229 16.425 -9.972 1.00 69.25 85 VAL A C 1
ATOM 681 O O . VAL A 1 85 ? 22.471 16.048 -8.830 1.00 69.25 85 VAL A O 1
ATOM 684 N N . GLY A 1 86 ? 23.112 16.322 -10.970 1.00 77.44 86 GLY A N 1
ATOM 685 C CA . GLY A 1 86 ? 24.421 15.660 -10.850 1.00 77.44 86 GLY A CA 1
ATOM 686 C C . GLY A 1 86 ? 24.640 14.473 -11.801 1.00 77.44 86 GLY A C 1
ATOM 687 O O . GLY A 1 86 ? 25.724 13.903 -11.804 1.00 77.44 86 GLY A O 1
ATOM 688 N N . GLY A 1 87 ? 23.650 14.103 -12.623 1.00 67.75 87 GLY A N 1
ATOM 689 C CA . GLY A 1 87 ? 23.811 13.108 -13.696 1.00 67.75 87 GLY A CA 1
ATOM 690 C C . GLY A 1 87 ? 23.671 11.649 -13.257 1.00 67.75 87 GLY A C 1
ATOM 691 O O . GLY A 1 87 ? 23.766 10.749 -14.084 1.00 67.75 87 GLY A O 1
ATOM 692 N N . THR A 1 88 ? 23.411 11.391 -11.975 1.00 73.12 88 THR A N 1
ATOM 693 C CA . THR A 1 88 ? 23.071 10.049 -11.491 1.00 73.12 88 THR A CA 1
ATOM 694 C C . THR A 1 88 ? 21.615 9.733 -11.829 1.00 73.12 88 THR A C 1
ATOM 696 O O . THR A 1 88 ? 20.710 10.454 -11.402 1.00 73.12 88 THR A O 1
ATOM 699 N N . SER A 1 89 ? 21.373 8.649 -12.563 1.00 70.50 89 SER A N 1
ATOM 700 C CA . SER A 1 89 ? 20.034 8.080 -12.719 1.00 70.50 89 SER A CA 1
ATOM 701 C C . SER A 1 89 ? 19.772 7.039 -11.632 1.00 70.50 89 SER A C 1
ATOM 703 O O . SER A 1 89 ? 20.682 6.426 -11.070 1.00 70.50 89 SER A O 1
ATOM 705 N N . THR A 1 90 ? 18.508 6.863 -11.273 1.00 73.25 90 THR A N 1
ATOM 706 C CA . THR A 1 90 ? 18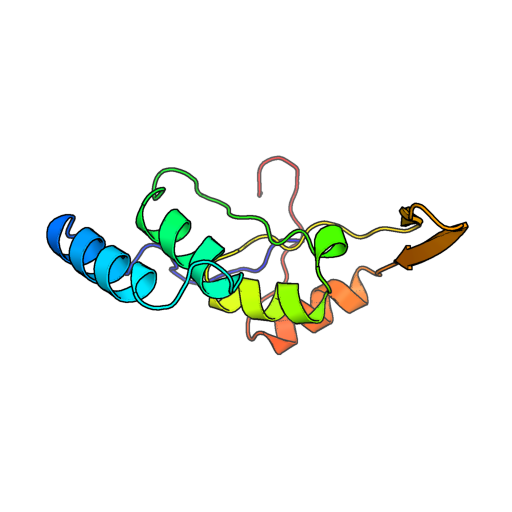.067 5.699 -10.502 1.00 73.25 90 THR A CA 1
ATOM 707 C C . THR A 1 90 ? 17.008 5.005 -11.328 1.00 73.25 90 THR A C 1
ATOM 709 O O . THR A 1 90 ? 15.871 5.469 -11.385 1.00 73.25 90 THR A O 1
ATOM 712 N N . HIS A 1 91 ? 17.442 3.941 -11.991 1.00 80.06 91 HIS A N 1
ATOM 713 C CA . HIS A 1 91 ? 16.595 3.079 -12.788 1.00 80.06 91 HIS A CA 1
ATOM 714 C C . HIS A 1 91 ? 15.827 2.135 -11.863 1.00 80.06 91 HIS A C 1
ATOM 716 O O . HIS A 1 91 ? 16.422 1.503 -10.983 1.00 80.06 91 HIS A O 1
ATOM 722 N N . GLN A 1 92 ? 14.509 2.080 -12.029 1.00 83.81 92 GLN A N 1
ATOM 723 C CA . GLN A 1 92 ? 13.629 1.245 -11.221 1.00 83.81 92 GLN A CA 1
ATOM 724 C C . GLN A 1 92 ? 12.631 0.504 -12.106 1.00 83.81 92 GLN A C 1
ATOM 726 O O . GLN A 1 92 ? 11.932 1.110 -12.918 1.00 83.81 92 GLN A O 1
ATOM 731 N N . GLU A 1 93 ? 12.522 -0.801 -11.877 1.00 87.94 93 GLU A N 1
ATOM 732 C CA . GLU A 1 93 ? 11.583 -1.692 -12.552 1.00 87.94 93 GLU A CA 1
ATOM 733 C C . GLU A 1 93 ? 10.981 -2.668 -11.542 1.00 87.94 93 GLU A C 1
ATOM 735 O O . GLU A 1 93 ? 11.605 -3.023 -10.538 1.00 87.94 93 GLU A O 1
ATOM 740 N N . THR A 1 94 ? 9.750 -3.107 -11.797 1.00 89.56 94 THR A N 1
ATOM 741 C CA . THR A 1 94 ? 9.138 -4.177 -11.006 1.00 89.56 94 THR A CA 1
ATOM 742 C C . THR A 1 94 ? 8.170 -4.994 -11.845 1.00 89.56 94 THR A C 1
ATOM 744 O O . THR A 1 94 ? 7.410 -4.451 -12.655 1.00 89.56 94 THR A O 1
ATOM 747 N N . THR A 1 95 ? 8.167 -6.306 -11.625 1.00 91.38 95 THR A N 1
ATOM 748 C CA . THR A 1 95 ? 7.241 -7.223 -12.291 1.00 91.38 95 THR A CA 1
ATOM 749 C C . THR A 1 95 ? 5.987 -7.462 -11.451 1.00 91.38 95 THR A C 1
ATOM 751 O O . THR A 1 95 ? 5.949 -7.202 -10.248 1.00 91.38 95 THR A O 1
ATOM 754 N N . ILE A 1 96 ? 4.943 -8.024 -12.068 1.00 90.94 96 ILE A N 1
ATOM 755 C CA . ILE A 1 96 ? 3.729 -8.438 -11.344 1.00 90.94 96 ILE A CA 1
ATOM 756 C C . ILE A 1 96 ? 4.089 -9.446 -10.243 1.00 90.94 96 ILE A C 1
ATOM 758 O O . ILE A 1 96 ? 3.556 -9.370 -9.137 1.00 90.94 96 ILE A O 1
ATOM 762 N N . ALA A 1 97 ? 5.015 -10.367 -10.527 1.00 92.44 97 ALA A N 1
ATOM 763 C CA . ALA A 1 97 ? 5.455 -11.382 -9.577 1.00 92.44 97 ALA A CA 1
ATOM 764 C C . ALA A 1 97 ? 6.143 -10.767 -8.348 1.00 92.44 97 ALA A C 1
ATOM 766 O O . ALA A 1 97 ? 5.901 -11.225 -7.231 1.00 92.44 97 ALA A O 1
ATOM 767 N N . ASP A 1 98 ? 6.938 -9.708 -8.532 1.00 93.12 98 ASP A N 1
ATOM 768 C CA . ASP A 1 98 ? 7.584 -8.995 -7.425 1.00 93.12 98 ASP A CA 1
ATOM 769 C C . ASP A 1 98 ? 6.556 -8.312 -6.524 1.00 93.12 98 ASP A C 1
ATOM 771 O O . ASP A 1 98 ? 6.625 -8.447 -5.302 1.00 93.12 98 ASP A O 1
ATOM 775 N N . LEU A 1 99 ? 5.558 -7.648 -7.118 1.00 92.75 99 LEU A N 1
ATOM 776 C CA . LEU A 1 99 ? 4.464 -7.024 -6.372 1.00 92.75 99 LEU A CA 1
ATOM 777 C C . LEU A 1 99 ? 3.658 -8.060 -5.586 1.00 92.75 99 LEU A C 1
ATOM 779 O O . LEU A 1 99 ? 3.393 -7.878 -4.400 1.00 92.75 99 LEU A O 1
ATOM 783 N N . GLN A 1 100 ? 3.289 -9.171 -6.226 1.00 93.88 100 GLN A N 1
ATOM 784 C CA . GLN A 1 100 ? 2.555 -10.240 -5.557 1.00 93.88 100 GLN A CA 1
ATOM 785 C C . GLN A 1 100 ? 3.364 -10.864 -4.417 1.00 93.88 100 GLN A C 1
ATOM 787 O O . GLN A 1 100 ? 2.807 -11.125 -3.352 1.00 93.88 100 GLN A O 1
ATOM 792 N N . ARG A 1 101 ? 4.667 -11.101 -4.622 1.00 94.25 101 ARG A N 1
ATOM 793 C CA . ARG A 1 101 ? 5.565 -11.602 -3.575 1.00 94.25 101 ARG A CA 1
ATOM 794 C C . ARG A 1 101 ?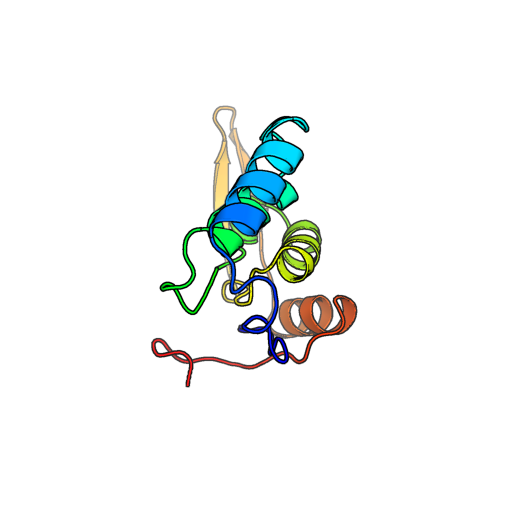 5.609 -10.628 -2.403 1.00 94.25 101 ARG A C 1
ATOM 796 O O . ARG A 1 101 ? 5.370 -11.051 -1.278 1.00 94.25 101 ARG A O 1
ATOM 803 N N . ALA A 1 102 ? 5.805 -9.339 -2.673 1.00 92.69 102 ALA A N 1
ATOM 804 C CA . ALA A 1 102 ? 5.871 -8.312 -1.642 1.00 92.69 102 ALA A CA 1
ATOM 805 C C . ALA A 1 102 ? 4.590 -8.253 -0.788 1.00 92.69 102 ALA A C 1
ATOM 807 O O . ALA A 1 102 ? 4.667 -8.198 0.440 1.00 92.69 102 ALA A O 1
ATOM 808 N N . ILE A 1 103 ? 3.416 -8.319 -1.427 1.00 92.75 103 ILE A N 1
ATOM 809 C CA . ILE A 1 103 ? 2.113 -8.316 -0.743 1.00 92.75 103 ILE A CA 1
ATOM 810 C C . ILE A 1 103 ? 1.936 -9.574 0.124 1.00 92.75 103 ILE A C 1
ATOM 812 O O . ILE A 1 103 ? 1.529 -9.464 1.282 1.00 92.75 103 ILE A O 1
ATOM 816 N N . ARG A 1 104 ? 2.288 -10.758 -0.399 1.00 94.69 104 ARG A N 1
ATOM 817 C CA . ARG A 1 104 ? 2.199 -12.028 0.345 1.00 94.69 104 ARG A CA 1
ATOM 818 C C . ARG A 1 104 ? 3.153 -12.080 1.532 1.00 94.69 104 ARG A C 1
ATOM 820 O O . ARG A 1 104 ? 2.761 -12.522 2.605 1.00 94.69 104 ARG A O 1
ATOM 827 N N . GLU A 1 105 ? 4.384 -11.605 1.365 1.00 94.12 105 GLU A N 1
ATOM 828 C CA . GLU A 1 105 ? 5.374 -11.502 2.446 1.00 94.12 105 GLU A CA 1
ATOM 829 C C . GLU A 1 105 ? 4.929 -10.530 3.548 1.00 94.12 105 GLU A C 1
ATOM 831 O O . GLU A 1 105 ? 5.230 -10.747 4.719 1.00 94.12 105 GLU A O 1
ATOM 836 N N . ALA A 1 106 ? 4.152 -9.502 3.195 1.00 89.94 106 ALA A N 1
ATOM 837 C CA . ALA A 1 106 ? 3.489 -8.629 4.160 1.00 89.94 106 ALA A CA 1
ATOM 838 C C . ALA A 1 106 ? 2.247 -9.277 4.817 1.00 89.94 106 ALA A C 1
ATOM 840 O O . ALA A 1 106 ? 1.610 -8.651 5.659 1.00 89.94 106 ALA A O 1
ATOM 841 N N . GLY A 1 107 ? 1.893 -10.518 4.470 1.00 91.88 107 GLY A N 1
ATOM 842 C CA . GLY A 1 107 ? 0.781 -11.258 5.073 1.00 91.88 107 GLY A CA 1
ATOM 843 C C . GLY A 1 107 ? -0.599 -10.934 4.494 1.00 91.88 107 GLY A C 1
ATOM 844 O O . GLY A 1 107 ? -1.605 -11.219 5.144 1.00 91.88 107 GLY A O 1
ATOM 845 N N . TYR A 1 108 ? -0.664 -10.349 3.296 1.00 92.25 108 TYR A N 1
ATOM 846 C CA . TYR A 1 108 ? -1.916 -10.002 2.617 1.00 92.25 108 TYR A CA 1
ATOM 847 C C . TYR A 1 108 ? -2.105 -10.793 1.317 1.00 92.25 108 TYR A C 1
ATOM 849 O O . TYR A 1 108 ? -1.152 -11.332 0.754 1.00 92.25 108 TYR A O 1
ATOM 857 N N . GLU A 1 109 ? -3.341 -10.833 0.812 1.00 93.38 109 GLU A N 1
ATOM 858 C CA . GLU A 1 109 ? -3.644 -11.455 -0.483 1.00 93.38 109 GLU A CA 1
ATOM 859 C C . GLU A 1 109 ? -3.539 -10.412 -1.611 1.00 93.38 109 GLU A C 1
ATOM 861 O O . GLU A 1 109 ? -4.213 -9.377 -1.537 1.00 93.38 109 GLU A O 1
ATOM 866 N N . PRO A 1 110 ? -2.713 -10.632 -2.650 1.00 93.00 110 PRO A N 1
ATOM 867 C CA . PRO A 1 110 ? -2.644 -9.734 -3.797 1.00 93.00 110 PRO A CA 1
ATOM 868 C C . PRO A 1 110 ? -3.894 -9.837 -4.673 1.00 93.00 110 PRO A C 1
ATOM 870 O O . PRO A 1 110 ? -4.294 -10.920 -5.090 1.00 93.00 110 PRO A O 1
ATOM 873 N N . VAL A 1 111 ? -4.466 -8.684 -5.010 1.00 91.06 111 VAL A N 1
ATOM 874 C CA . VAL A 1 111 ? -5.649 -8.558 -5.865 1.00 91.06 111 VAL A CA 1
ATOM 875 C C . VAL A 1 111 ? -5.343 -7.601 -7.009 1.00 91.06 111 VAL A C 1
ATOM 877 O O . VAL A 1 111 ? -4.942 -6.452 -6.803 1.00 91.06 111 VAL A O 1
ATOM 880 N N . GLU A 1 112 ? -5.527 -8.062 -8.241 1.00 88.94 112 GLU A N 1
ATOM 881 C CA . GLU A 1 112 ? -5.501 -7.169 -9.394 1.00 88.94 112 GLU A CA 1
ATOM 882 C C . GLU A 1 112 ? -6.761 -6.304 -9.378 1.00 88.94 112 GLU A C 1
ATOM 884 O O . GLU A 1 112 ? -7.851 -6.809 -9.134 1.00 88.94 112 GLU A O 1
ATOM 889 N N . ARG A 1 113 ? -6.600 -4.996 -9.587 1.00 87.25 113 ARG A N 1
ATOM 890 C CA . ARG A 1 113 ? -7.699 -4.031 -9.524 1.00 87.25 113 ARG A CA 1
ATOM 891 C C . ARG A 1 113 ? -7.808 -3.253 -10.821 1.00 87.25 113 ARG A C 1
ATOM 893 O O . ARG A 1 113 ? -6.786 -2.884 -11.406 1.00 87.25 113 ARG A O 1
ATOM 900 N N . ASP A 1 114 ? -9.030 -2.909 -11.197 1.00 86.69 114 ASP A N 1
ATOM 901 C CA . ASP A 1 114 ? -9.276 -1.899 -12.221 1.00 86.69 114 ASP A CA 1
ATOM 902 C C . ASP A 1 114 ? -9.149 -0.462 -11.653 1.00 86.69 114 ASP A C 1
ATOM 904 O O . ASP A 1 114 ? -8.686 -0.224 -10.527 1.00 86.69 114 ASP A O 1
ATOM 908 N N . THR A 1 115 ? -9.537 0.540 -12.444 1.00 83.19 115 THR A N 1
ATOM 909 C CA . THR A 1 115 ? -9.557 1.950 -12.012 1.00 83.19 115 THR A CA 1
ATOM 910 C C . THR A 1 115 ? -10.578 2.238 -10.909 1.00 83.19 115 THR A C 1
ATOM 912 O O . THR A 1 115 ? -10.472 3.260 -10.235 1.00 83.19 115 THR A O 1
ATOM 915 N N . LEU A 1 116 ? -11.573 1.368 -10.735 1.00 85.62 116 LEU A N 1
ATOM 916 C CA . LEU A 1 116 ? -12.666 1.486 -9.773 1.00 85.62 116 LEU A CA 1
ATOM 917 C C . LEU A 1 116 ? -12.501 0.558 -8.561 1.00 85.62 116 LEU A C 1
ATOM 919 O O . LEU A 1 116 ? -13.405 0.516 -7.728 1.00 85.62 116 LEU A O 1
ATOM 923 N N . TYR A 1 117 ? -11.364 -0.137 -8.440 1.00 79.94 117 TYR A N 1
ATOM 924 C CA . TYR A 1 117 ? -11.085 -1.092 -7.363 1.00 79.94 117 TYR A CA 1
ATOM 925 C C . TYR A 1 117 ? -12.094 -2.252 -7.302 1.00 79.94 117 TYR A C 1
ATOM 927 O O . TYR A 1 117 ? -12.462 -2.705 -6.215 1.00 79.94 117 TYR A O 1
ATOM 935 N N . ARG A 1 118 ? -12.555 -2.705 -8.473 1.00 75.12 118 ARG A N 1
ATOM 936 C CA . ARG A 1 118 ? -13.385 -3.906 -8.639 1.00 75.12 118 ARG A CA 1
ATOM 937 C C . ARG A 1 118 ? -12.549 -5.129 -8.978 1.00 75.12 118 ARG A C 1
ATOM 939 O O . ARG A 1 118 ? -11.458 -4.941 -9.567 1.00 75.12 118 ARG A O 1
#

Sequence (118 aa):
MAALIPNLRRTIRNIKRRQEIVAALARYGFTDIVHQLAIPRLMLDNFPHVKAFWIMQTLAMAQTMLQAGADDIDGTVVWYDITKVGGTSTHQETTIADLQRAIREAGYEPVERDTLYR